Protein AF-A0A946NIE0-F1 (afdb_monomer)

Solvent-accessible surface area (backbone atoms only — not comparable to full-atom values): 2368 Å² total; per-residue (Å²): 132,87,76,89,75,84,79,62,66,48,78,39,81,39,69,51,80,67,36,45,51,54,43,48,54,42,43,75,74,70,29,48,64,46,82,46,114

pLDDT: mean 93.86, std 8.43, range [61.31, 98.19]

Nearest PDB structures (foldseek):
  1m32-assembly3_E  TM=7.786E-01  e=5.940E-01  Salmonella enterica subsp. enterica serovar Typhimurium
  3ffr-assembly1_A-2  TM=8.780E-01  e=1.585E+00  Cytophaga hutchinsonii ATCC 33406
  8dp2-assembly1_A  TM=7.760E-01  e=1.824E+00  Pseudomonas aeruginosa PAO1
  1q7r-assembly1_A  TM=6.729E-01  e=2.414E+00  Geobacillus stearothermophilus
  6ghb-assembly1_A  TM=5.951E-01  e=6.910E+00  Bacillus subtilis subsp. subtilis str. 168

Secondary structure (DSSP, 8-state):
--------EEEEE--SHHHHHHHHHHHHTT-EEEEE-

Sequence (37 aa):
MKKNRHINKVAVIGSGIMGSRIACHFANIGVEVLLLD

Structure (mmCIF, N/CA/C/O backbone):
data_AF-A0A946NIE0-F1
#
_entry.id   AF-A0A946NIE0-F1
#
loop_
_atom_site.group_PDB
_atom_site.id
_atom_site.type_symbol
_atom_site.label_atom_id
_atom_site.label_alt_id
_atom_site.label_comp_id
_atom_site.label_asym_id
_atom_site.label_entity_id
_atom_site.label_seq_id
_atom_site.pdbx_PDB_ins_code
_atom_site.Cartn_x
_atom_site.Cartn_y
_atom_site.Cartn_z
_atom_site.occupancy
_atom_site.B_iso_or_equiv
_atom_site.auth_seq_id
_atom_site.auth_comp_id
_atom_site.auth_asym_id
_atom_site.auth_atom_id
_atom_site.pdbx_PDB_model_num
ATOM 1 N N . MET A 1 1 ? -5.265 17.291 25.088 1.00 61.31 1 MET A N 1
ATOM 2 C CA . MET A 1 1 ? -5.354 15.829 24.844 1.00 61.31 1 MET A CA 1
ATOM 3 C C . MET A 1 1 ? -5.067 1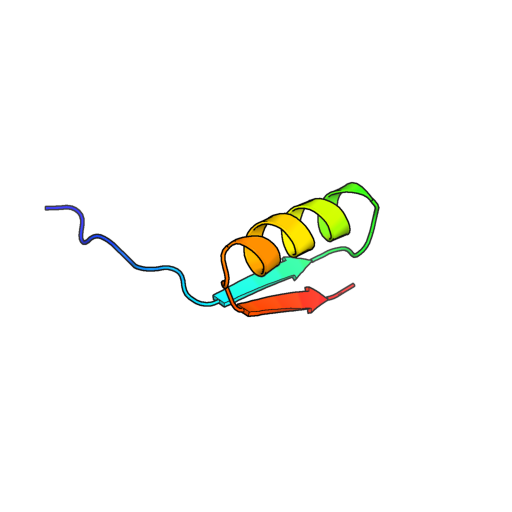5.541 23.373 1.00 61.31 1 MET A C 1
ATOM 5 O O . MET A 1 1 ? -5.830 16.000 22.530 1.00 61.31 1 MET A O 1
ATOM 9 N N . LYS A 1 2 ? -3.974 14.840 23.031 1.00 65.88 2 LYS A N 1
ATOM 10 C CA . LYS A 1 2 ? -3.755 14.369 21.648 1.00 65.88 2 LYS A CA 1
ATOM 11 C C . LYS A 1 2 ? -4.747 13.231 21.372 1.00 65.88 2 LYS A C 1
ATOM 13 O O . LYS A 1 2 ? -4.722 12.228 22.073 1.00 65.88 2 LYS A O 1
ATOM 18 N N . LYS A 1 3 ? -5.635 13.395 20.385 1.00 78.69 3 LYS A N 1
ATOM 19 C CA . LYS A 1 3 ? -6.479 12.295 19.889 1.00 78.69 3 LYS A CA 1
ATOM 20 C C . LYS A 1 3 ? -5.568 11.233 19.268 1.00 78.69 3 LYS A C 1
ATOM 22 O O . LYS A 1 3 ? -4.816 11.567 18.352 1.00 78.69 3 LYS A O 1
ATOM 27 N N . ASN A 1 4 ? -5.660 9.984 19.728 1.00 83.44 4 ASN A N 1
ATOM 28 C CA . ASN A 1 4 ? -5.074 8.844 19.023 1.00 83.44 4 ASN A CA 1
ATOM 29 C C . ASN A 1 4 ? -5.759 8.730 17.656 1.00 83.44 4 ASN A C 1
ATOM 31 O O . ASN A 1 4 ? -6.935 8.380 17.574 1.00 83.44 4 ASN A O 1
ATOM 35 N N . ARG A 1 5 ? -5.050 9.094 16.585 1.00 87.81 5 ARG A N 1
ATOM 36 C CA . ARG A 1 5 ? -5.539 8.932 15.213 1.00 87.81 5 ARG A CA 1
ATOM 37 C C . ARG A 1 5 ? -5.090 7.566 14.719 1.00 87.81 5 ARG A C 1
ATOM 39 O O . ARG A 1 5 ? -3.893 7.338 14.583 1.00 87.81 5 ARG A O 1
ATOM 4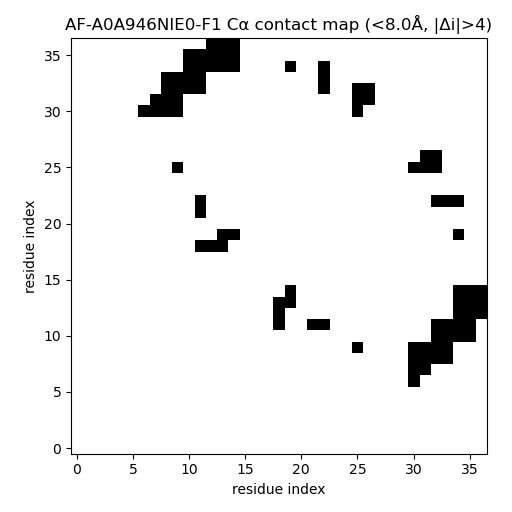6 N N . HIS A 1 6 ? -6.043 6.681 14.460 1.00 91.31 6 HIS A N 1
ATOM 47 C CA . HIS A 1 6 ? -5.757 5.427 13.776 1.00 91.31 6 HIS A CA 1
ATOM 48 C C . HIS A 1 6 ? -5.467 5.707 12.298 1.00 91.31 6 HIS A C 1
ATOM 50 O O . HIS A 1 6 ? -6.249 6.382 11.626 1.00 91.31 6 HIS A O 1
ATOM 56 N N . ILE A 1 7 ? -4.329 5.211 11.813 1.00 93.00 7 ILE A N 1
ATOM 57 C CA . ILE A 1 7 ? -3.945 5.258 10.401 1.00 93.00 7 ILE A CA 1
ATOM 58 C C . ILE A 1 7 ? -4.356 3.919 9.795 1.00 93.00 7 ILE A C 1
ATOM 60 O O . ILE A 1 7 ? -3.782 2.892 10.139 1.00 93.00 7 ILE A O 1
ATOM 64 N N . ASN A 1 8 ? -5.345 3.939 8.905 1.00 95.69 8 ASN A N 1
ATOM 65 C CA . ASN A 1 8 ? -5.837 2.723 8.247 1.00 95.69 8 ASN A CA 1
ATOM 66 C C . ASN A 1 8 ? -5.404 2.62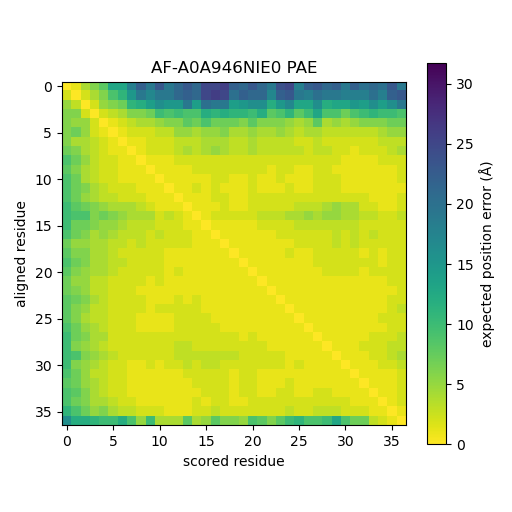8 6.777 1.00 95.69 8 ASN A C 1
ATOM 68 O O . ASN A 1 8 ? -5.516 1.560 6.183 1.00 95.69 8 ASN A O 1
ATOM 72 N N . LYS A 1 9 ? -4.910 3.731 6.194 1.00 97.31 9 LYS A N 1
ATOM 73 C CA . LYS A 1 9 ? -4.431 3.801 4.809 1.00 97.31 9 LYS A CA 1
ATOM 74 C C . LYS A 1 9 ? -3.151 4.626 4.711 1.00 97.31 9 LYS A C 1
ATOM 76 O O . LYS A 1 9 ? -3.048 5.660 5.376 1.00 97.31 9 LYS A O 1
ATOM 81 N N . VAL A 1 10 ? -2.214 4.202 3.868 1.00 97.12 10 VAL A N 1
ATOM 82 C CA . VAL A 1 10 ? -0.943 4.891 3.594 1.00 97.12 10 VAL A CA 1
ATOM 83 C C . VAL A 1 10 ? -0.696 4.919 2.088 1.00 97.12 10 VAL A C 1
ATOM 85 O O . VAL A 1 10 ? -0.900 3.920 1.408 1.00 97.12 10 VAL A O 1
ATOM 88 N N . ALA A 1 11 ? -0.229 6.053 1.569 1.00 97.94 11 ALA A N 1
ATOM 89 C CA . ALA A 1 11 ? 0.315 6.137 0.219 1.00 97.94 11 ALA A CA 1
ATOM 90 C C . ALA A 1 11 ? 1.844 6.240 0.295 1.00 97.94 11 ALA A C 1
ATOM 92 O O . ALA A 1 11 ? 2.366 7.045 1.070 1.00 97.94 11 ALA A O 1
ATOM 93 N N . VAL A 1 12 ? 2.556 5.432 -0.487 1.00 97.69 12 VAL A N 1
ATOM 94 C CA . VAL A 1 12 ? 4.014 5.491 -0.643 1.00 97.69 12 VAL A CA 1
ATOM 95 C C . VAL A 1 12 ? 4.302 5.966 -2.061 1.00 97.69 12 VAL A C 1
ATOM 97 O O . VAL A 1 12 ? 3.813 5.364 -3.012 1.00 97.69 12 VAL A O 1
ATOM 100 N N . ILE A 1 13 ? 5.063 7.052 -2.189 1.00 97.44 13 ILE A N 1
ATOM 101 C CA . ILE A 1 13 ? 5.484 7.598 -3.482 1.00 97.44 13 ILE A CA 1
ATOM 102 C C . ILE A 1 13 ? 6.919 7.135 -3.755 1.00 97.44 13 ILE A C 1
ATOM 104 O O . ILE A 1 13 ? 7.809 7.404 -2.944 1.00 97.44 13 ILE A O 1
ATOM 108 N N . GLY A 1 14 ? 7.133 6.441 -4.869 1.00 97.31 14 GLY A N 1
ATOM 109 C CA . GLY A 1 14 ? 8.395 5.818 -5.262 1.00 97.31 14 GLY A CA 1
ATOM 110 C C . GLY A 1 14 ? 8.420 4.306 -5.009 1.00 97.31 14 GLY A C 1
ATOM 111 O O . GLY A 1 14 ? 8.355 3.864 -3.858 1.00 97.31 14 GLY A O 1
ATOM 112 N N . SER A 1 15 ? 8.591 3.500 -6.063 1.00 95.69 15 SER A N 1
ATOM 113 C CA . SER A 1 15 ? 8.573 2.022 -5.985 1.00 95.69 15 SER A CA 1
ATOM 114 C C . SER A 1 15 ? 9.938 1.356 -5.754 1.00 95.69 15 SER A C 1
ATOM 116 O O . SER A 1 15 ? 10.026 0.133 -5.622 1.00 95.69 15 SER A O 1
ATOM 118 N N . GLY A 1 16 ? 11.016 2.141 -5.636 1.00 97.06 16 GLY A N 1
ATOM 119 C CA . GLY A 1 16 ? 12.373 1.624 -5.424 1.00 97.06 16 GLY A CA 1
ATOM 120 C C . GLY A 1 16 ? 12.530 0.756 -4.163 1.00 97.06 16 GLY A C 1
ATOM 121 O O . GLY A 1 16 ? 11.627 0.646 -3.335 1.00 97.06 16 GLY A O 1
ATOM 122 N N . ILE A 1 17 ? 13.714 0.157 -3.969 1.00 97.31 17 ILE A N 1
ATOM 123 C CA . ILE A 1 17 ? 13.976 -0.834 -2.900 1.00 97.31 17 ILE A CA 1
ATOM 124 C C . ILE A 1 17 ? 13.498 -0.365 -1.519 1.00 97.31 17 ILE A C 1
ATOM 126 O O . ILE A 1 17 ? 12.899 -1.135 -0.772 1.00 97.31 17 ILE A O 1
ATOM 130 N N . MET A 1 18 ? 13.727 0.903 -1.174 1.00 97.19 18 MET A N 1
ATOM 131 C CA . MET A 1 18 ? 13.277 1.449 0.104 1.00 97.19 18 MET A CA 1
ATOM 132 C C . MET A 1 18 ? 11.751 1.628 0.155 1.00 97.19 18 MET A C 1
ATOM 134 O O . MET A 1 18 ? 11.129 1.196 1.124 1.00 97.19 18 MET A O 1
ATOM 138 N N . GLY A 1 19 ? 11.145 2.202 -0.891 1.00 97.56 19 GLY A N 1
ATOM 139 C CA . GLY A 1 19 ? 9.702 2.452 -0.972 1.00 97.56 19 GLY A CA 1
ATOM 140 C C . GLY A 1 19 ? 8.882 1.163 -0.940 1.00 97.56 19 GLY A C 1
ATOM 141 O O . GLY A 1 19 ? 7.967 1.029 -0.130 1.00 97.56 19 GLY A O 1
ATOM 142 N N . SER A 1 20 ? 9.305 0.152 -1.698 1.00 97.25 20 SER A N 1
ATOM 143 C CA . SER A 1 20 ? 8.716 -1.191 -1.669 1.00 97.25 20 SER A CA 1
ATOM 144 C C . SER A 1 20 ? 8.790 -1.842 -0.281 1.00 97.25 20 SER A C 1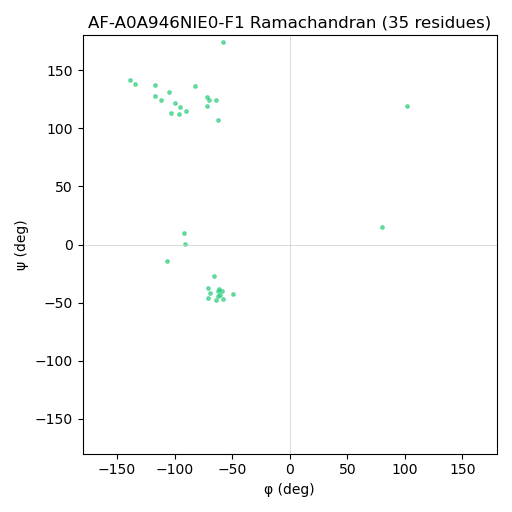
ATOM 146 O O . SER A 1 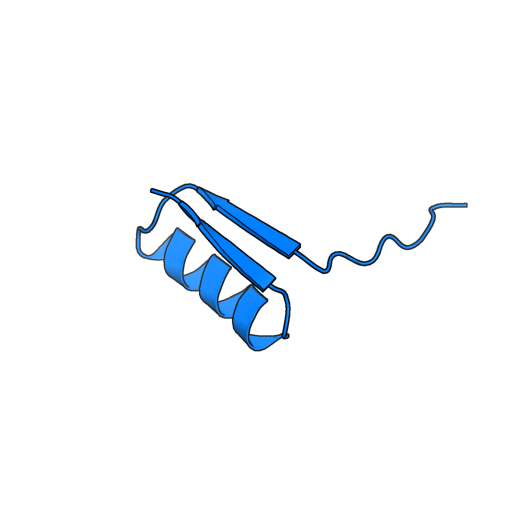20 ? 7.827 -2.467 0.166 1.00 97.25 20 SER A O 1
ATOM 148 N N . ARG A 1 21 ? 9.902 -1.676 0.455 1.00 98.00 21 ARG A N 1
ATOM 149 C CA . ARG A 1 21 ? 10.028 -2.216 1.824 1.00 98.00 21 ARG A CA 1
ATOM 150 C C . ARG A 1 21 ? 9.155 -1.473 2.831 1.00 98.00 21 ARG A C 1
ATOM 152 O O . ARG A 1 21 ? 8.584 -2.120 3.705 1.00 98.00 21 ARG A O 1
ATOM 159 N N . ILE A 1 22 ? 9.019 -0.155 2.698 1.00 97.81 22 ILE A N 1
ATOM 160 C CA . ILE A 1 22 ? 8.110 0.649 3.527 1.00 97.81 22 ILE A CA 1
ATOM 161 C C . ILE A 1 22 ? 6.659 0.233 3.264 1.00 97.81 22 ILE A C 1
ATOM 163 O O . ILE A 1 22 ? 5.924 -0.050 4.210 1.00 97.81 22 ILE A O 1
ATOM 167 N N . ALA A 1 23 ? 6.267 0.119 1.994 1.00 98.00 23 ALA A N 1
ATOM 168 C CA . ALA A 1 23 ? 4.939 -0.339 1.600 1.00 98.00 23 ALA A CA 1
ATOM 169 C C . ALA A 1 23 ? 4.633 -1.741 2.151 1.00 98.00 23 ALA A C 1
ATOM 171 O O . ALA A 1 23 ? 3.597 -1.951 2.779 1.00 98.00 23 ALA A O 1
ATOM 172 N N . CYS A 1 24 ? 5.569 -2.681 2.004 1.00 97.56 24 CYS A N 1
ATOM 173 C CA . CYS A 1 24 ? 5.427 -4.039 2.525 1.00 97.56 24 CYS A CA 1
ATOM 174 C C . CYS A 1 24 ? 5.307 -4.070 4.058 1.00 97.56 24 CYS A C 1
ATOM 176 O O . CYS A 1 24 ? 4.482 -4.805 4.592 1.00 97.56 24 CYS A O 1
ATOM 178 N N . HIS A 1 25 ? 6.064 -3.239 4.782 1.00 97.69 25 HIS A N 1
ATOM 179 C CA . HIS A 1 25 ? 5.970 -3.163 6.241 1.00 97.69 25 HIS A CA 1
ATOM 180 C C . HIS A 1 25 ? 4.567 -2.750 6.717 1.00 97.69 25 HIS A C 1
ATOM 182 O O . HIS A 1 25 ? 4.024 -3.375 7.627 1.00 97.69 25 HIS A O 1
ATOM 188 N N . PHE A 1 26 ? 3.957 -1.748 6.073 1.00 97.62 26 PHE A N 1
ATOM 189 C CA . PHE A 1 26 ? 2.587 -1.321 6.377 1.00 97.62 26 PHE 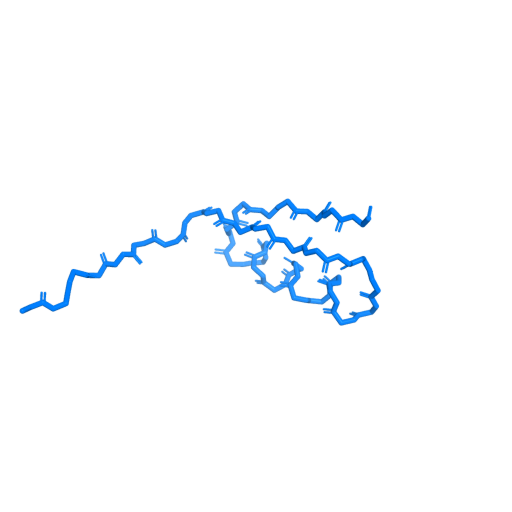A CA 1
ATOM 190 C C . PHE A 1 26 ? 1.541 -2.365 5.964 1.00 97.62 26 PHE A C 1
ATOM 192 O O . PHE A 1 26 ? 0.636 -2.665 6.742 1.00 97.62 26 PHE A O 1
ATOM 199 N N . ALA A 1 27 ? 1.699 -2.983 4.793 1.00 97.44 27 ALA A N 1
ATOM 200 C CA . ALA A 1 27 ? 0.813 -4.059 4.354 1.00 97.44 27 ALA A CA 1
ATOM 201 C C . ALA A 1 27 ? 0.859 -5.268 5.308 1.00 97.44 27 ALA A C 1
ATOM 203 O O . ALA A 1 27 ? -0.176 -5.850 5.624 1.00 97.44 27 ALA A O 1
ATOM 204 N N . ASN A 1 28 ? 2.040 -5.607 5.837 1.00 97.75 28 ASN A N 1
ATOM 205 C CA . ASN A 1 28 ? 2.232 -6.730 6.759 1.00 97.75 28 ASN A CA 1
ATOM 206 C C . ASN A 1 28 ? 1.522 -6.540 8.110 1.00 97.75 28 ASN A C 1
ATOM 208 O O . ASN A 1 28 ? 1.158 -7.519 8.754 1.00 97.75 28 ASN A O 1
ATOM 212 N N . ILE A 1 29 ? 1.305 -5.294 8.542 1.00 97.12 29 ILE A N 1
ATOM 213 C CA . ILE A 1 29 ? 0.513 -4.980 9.745 1.00 97.12 29 ILE A CA 1
ATOM 214 C C . ILE A 1 29 ? -0.975 -4.741 9.432 1.00 97.12 29 ILE A C 1
ATOM 216 O O . ILE A 1 29 ? -1.719 -4.295 10.302 1.00 97.12 29 ILE A O 1
ATOM 220 N N . GLY A 1 30 ? -1.415 -5.029 8.202 1.00 96.00 30 GLY A N 1
ATOM 221 C CA . GLY A 1 30 ? -2.815 -4.938 7.782 1.00 96.00 30 GLY A CA 1
ATOM 222 C C . GLY A 1 30 ? -3.296 -3.529 7.432 1.00 96.00 30 GLY A C 1
ATOM 223 O O . GLY A 1 30 ? -4.501 -3.303 7.352 1.00 96.00 30 GLY A O 1
ATOM 224 N N . VAL A 1 31 ? -2.384 -2.574 7.231 1.00 97.88 31 VAL A N 1
ATOM 225 C CA . VAL A 1 31 ? -2.727 -1.231 6.744 1.00 97.88 31 VAL A CA 1
ATOM 226 C C . VAL A 1 31 ? -2.866 -1.276 5.224 1.00 97.88 31 VAL A C 1
ATOM 228 O O . VAL A 1 31 ? -2.044 -1.879 4.537 1.00 97.88 31 VAL A O 1
ATOM 231 N N . GLU A 1 32 ? -3.894 -0.626 4.681 1.00 98.19 32 GLU A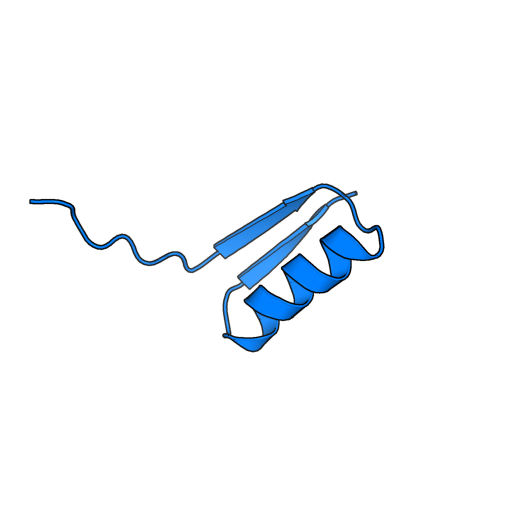 N 1
ATOM 232 C CA . GLU A 1 32 ? -4.080 -0.524 3.232 1.00 98.19 32 GLU A CA 1
ATOM 233 C C . GLU A 1 32 ? -3.000 0.388 2.640 1.00 98.19 32 GLU A C 1
ATOM 235 O O . GLU A 1 32 ? -2.855 1.541 3.058 1.00 98.19 32 GLU A O 1
ATOM 240 N N . VAL A 1 33 ? -2.237 -0.116 1.670 1.00 9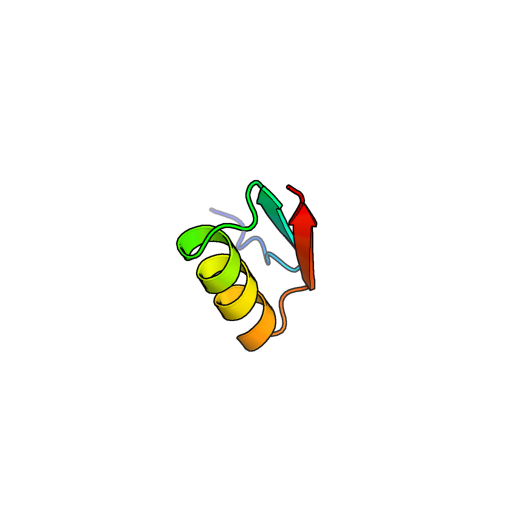8.19 33 VAL A N 1
ATOM 241 C CA . VAL A 1 33 ? -1.134 0.633 1.061 1.00 98.19 33 VAL A CA 1
ATOM 242 C C . VAL A 1 33 ? -1.393 0.874 -0.415 1.00 98.19 33 VAL A C 1
ATOM 244 O O . VAL A 1 33 ? -1.625 -0.063 -1.174 1.00 98.19 33 VAL A O 1
ATOM 247 N N . LEU A 1 34 ? -1.281 2.135 -0.821 1.00 98.19 34 LEU A N 1
ATOM 248 C CA . LEU A 1 34 ? -1.204 2.542 -2.216 1.00 98.19 34 LEU A CA 1
ATOM 249 C C . LEU A 1 34 ? 0.252 2.885 -2.546 1.00 98.19 34 LEU A C 1
ATOM 251 O O . LEU A 1 34 ? 0.792 3.851 -2.013 1.00 98.19 34 LEU A O 1
ATOM 255 N N . LEU A 1 35 ? 0.895 2.101 -3.406 1.00 97.31 35 LEU A N 1
ATOM 256 C CA . LEU A 1 35 ? 2.222 2.417 -3.936 1.00 97.31 35 LEU A CA 1
ATOM 257 C C . LEU A 1 35 ? 2.044 3.116 -5.287 1.00 97.31 35 LEU A C 1
ATOM 259 O O . LEU A 1 35 ? 1.460 2.535 -6.200 1.00 97.31 35 LEU A O 1
ATOM 263 N N . LEU A 1 36 ? 2.509 4.356 -5.392 1.00 96.00 36 LEU A N 1
ATOM 264 C CA . LEU A 1 36 ? 2.511 5.140 -6.628 1.00 96.00 36 LEU A CA 1
ATOM 265 C C . LEU A 1 36 ? 3.960 5.428 -6.999 1.00 96.00 36 LEU A C 1
ATOM 267 O O . LEU A 1 36 ? 4.745 5.776 -6.121 1.00 96.00 36 LEU A O 1
ATOM 271 N N . ASP A 1 37 ? 4.307 5.298 -8.271 1.00 88.00 37 ASP A N 1
ATOM 272 C CA . ASP A 1 37 ? 5.629 5.639 -8.805 1.00 88.00 37 ASP A CA 1
ATOM 273 C C . ASP A 1 37 ? 5.480 6.693 -9.902 1.00 88.00 37 ASP A C 1
ATOM 275 O O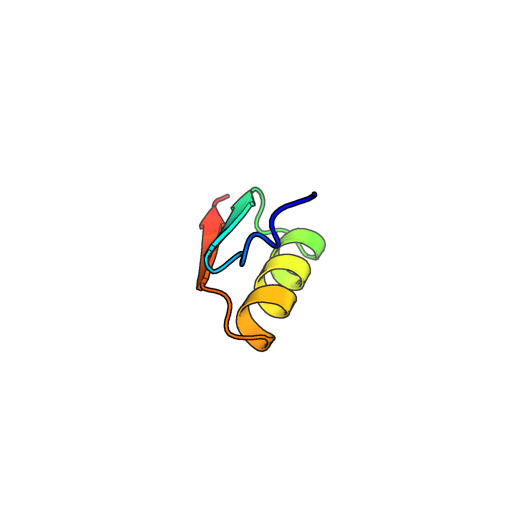 . ASP A 1 37 ? 4.557 6.523 -10.735 1.00 88.00 37 ASP A O 1
#

Radius of gyration: 11.38 Å; Cα contacts (8 Å, |Δi|>4): 45; chains: 1; bounding box: 20×23×34 Å

Foldseek 3Di:
DDPPDDQQEDEFEDCDPVSVVVQVVCVVVNRHYHYHD

Mean predicted aligned error: 3.79 Å